Protein AF-A0A9D6RA71-F1 (afdb_monomer_lite)

Sequence (168 aa):
TKTTTPATATTGLTELVQNRLKAILDTVRSRGTLSSSDIDFVSAAPLPLYRMVNALSTLTPEVADSYLAQWAEPLALLMAQSWVDSAARQARQALSVAKVESAVEEKLDQQIREVQEEIRNRVGRTQFVMGSIQVEIEMLERVERAMMRNLSAHGLEAAYQFSRQPGP

Foldseek 3Di:
DDDDDDPPPLVVLLVVQLVLLLVVLVCVLVVHDDDPVSVCVCVLFPDNSVLLSVLLNLAAPVVSSVVSNVCSSLRSLRVVLSVLVVVLVVVLVCLVVVPDDPVVSVVVNVVSVVVNVVSVVVNVVCVVVVVVSVVVSVVSVVVVVVVCVVCVVVVNNVVSCSSDDPDD

Structure (mmCIF, N/CA/C/O backbone):
data_AF-A0A9D6RA71-F1
#
_entry.id   AF-A0A9D6RA71-F1
#
loop_
_atom_site.group_PDB
_atom_site.id
_atom_site.type_symbol
_atom_site.label_atom_id
_atom_site.label_alt_id
_atom_site.label_comp_id
_atom_site.label_asym_id
_atom_site.label_entity_id
_atom_site.label_seq_id
_atom_site.pdbx_PDB_ins_code
_atom_site.Cartn_x
_atom_site.Cartn_y
_atom_site.Cartn_z
_atom_site.occupancy
_atom_site.B_iso_or_equiv
_atom_site.auth_seq_id
_atom_site.auth_comp_id
_atom_site.auth_asym_id
_atom_site.auth_atom_id
_atom_site.pdbx_PDB_model_num
ATOM 1 N N . THR A 1 1 ? 3.688 -11.809 36.308 1.00 35.41 1 THR A N 1
ATOM 2 C CA . THR A 1 1 ? 3.569 -12.509 35.011 1.00 35.41 1 THR A CA 1
ATOM 3 C C . THR A 1 1 ? 4.019 -11.557 33.920 1.00 35.41 1 THR A C 1
ATOM 5 O O . THR A 1 1 ? 3.454 -10.483 33.794 1.00 35.41 1 THR A O 1
ATOM 8 N N . LYS A 1 2 ? 5.118 -11.877 33.22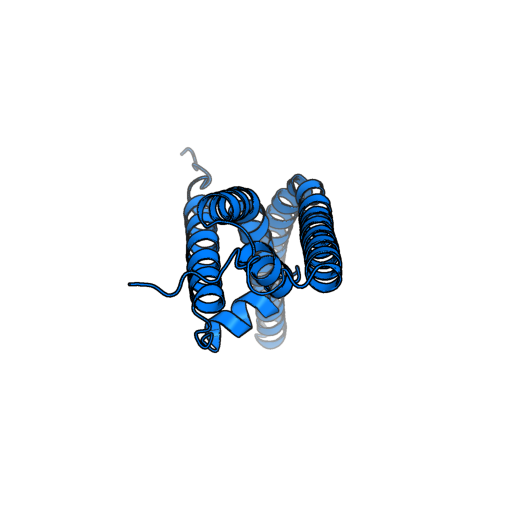5 1.00 34.62 2 LYS A N 1
ATOM 9 C CA . LYS A 1 2 ? 5.662 -11.067 32.122 1.00 34.62 2 LYS A CA 1
ATOM 10 C C . LYS A 1 2 ? 4.709 -11.173 30.927 1.00 34.62 2 LYS A C 1
ATOM 12 O O . LYS A 1 2 ? 4.603 -12.243 30.340 1.00 34.62 2 LYS A O 1
ATOM 17 N N . THR A 1 3 ? 4.016 -10.094 30.590 1.00 33.69 3 THR A N 1
ATOM 18 C CA . THR A 1 3 ? 3.300 -9.947 29.319 1.00 33.69 3 THR A CA 1
ATOM 19 C C . THR A 1 3 ? 4.320 -9.654 28.228 1.00 33.69 3 THR A C 1
ATOM 21 O O . THR A 1 3 ? 4.836 -8.544 28.116 1.00 33.69 3 THR A O 1
ATOM 24 N N . THR A 1 4 ? 4.667 -10.680 27.461 1.00 34.97 4 THR A N 1
ATOM 25 C CA . THR A 1 4 ? 5.464 -10.564 26.241 1.00 34.97 4 THR A CA 1
ATOM 26 C C . THR A 1 4 ? 4.576 -9.956 25.151 1.00 34.97 4 THR A C 1
ATOM 28 O O . THR A 1 4 ? 3.695 -10.621 24.615 1.00 34.97 4 THR A O 1
ATOM 31 N N . THR A 1 5 ? 4.766 -8.669 24.871 1.00 40.53 5 THR A N 1
ATOM 32 C CA . THR A 1 5 ? 4.143 -7.925 23.762 1.00 40.53 5 THR A CA 1
ATOM 33 C C . THR A 1 5 ? 4.520 -8.560 22.406 1.00 40.53 5 THR A C 1
ATOM 35 O O . THR A 1 5 ? 5.663 -9.002 22.249 1.00 40.53 5 THR A O 1
ATOM 38 N N . PRO A 1 6 ? 3.605 -8.650 21.416 1.00 43.09 6 PRO A N 1
ATOM 39 C CA . PRO A 1 6 ? 3.753 -9.531 20.262 1.00 43.09 6 PRO A CA 1
ATOM 40 C C . PRO A 1 6 ? 4.623 -8.892 19.173 1.00 43.09 6 PRO A C 1
ATOM 42 O O . PRO A 1 6 ? 4.132 -8.217 18.272 1.00 43.09 6 PRO A O 1
ATOM 45 N N . ALA A 1 7 ? 5.926 -9.163 19.198 1.00 40.94 7 ALA A N 1
ATOM 46 C CA . ALA A 1 7 ? 6.795 -8.897 18.046 1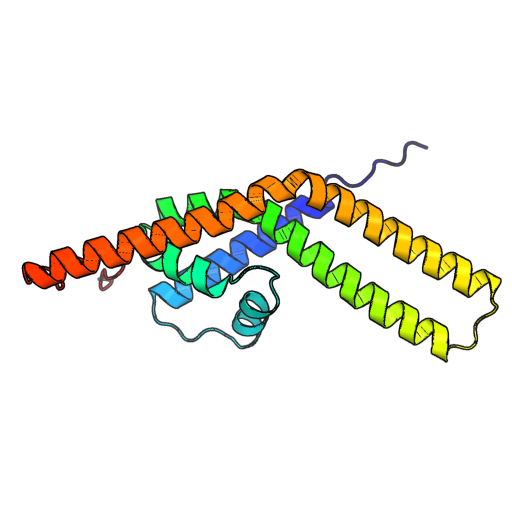.00 40.94 7 ALA A CA 1
ATOM 47 C C . ALA A 1 7 ? 6.418 -9.757 16.813 1.00 40.94 7 ALA A C 1
ATOM 49 O O . A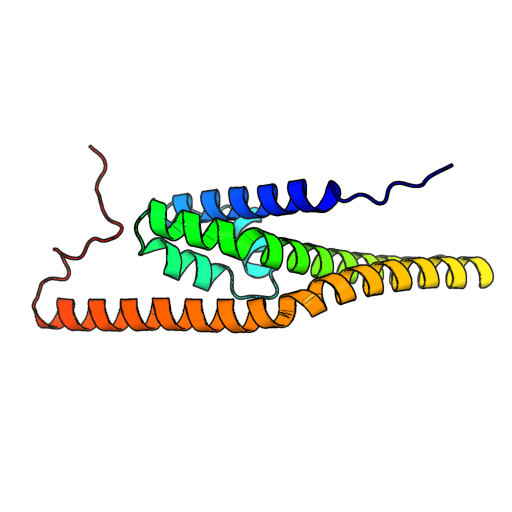LA A 1 7 ? 6.781 -9.427 15.691 1.00 40.94 7 ALA A O 1
ATOM 50 N N . THR A 1 8 ? 5.642 -10.829 17.010 1.00 45.88 8 THR A N 1
ATOM 51 C CA . THR A 1 8 ? 5.269 -11.825 15.991 1.00 45.88 8 THR A CA 1
ATOM 52 C C . THR A 1 8 ? 4.124 -11.385 15.067 1.00 45.88 8 THR A C 1
ATOM 54 O O . THR A 1 8 ? 3.983 -11.918 13.971 1.00 45.88 8 THR A O 1
ATOM 57 N N . ALA A 1 9 ? 3.297 -10.412 15.468 1.00 48.00 9 ALA A N 1
ATOM 58 C CA . ALA A 1 9 ? 2.081 -10.068 14.721 1.00 48.00 9 ALA A CA 1
ATOM 59 C C . ALA A 1 9 ? 2.356 -9.329 13.397 1.00 48.00 9 ALA A C 1
ATOM 61 O O . ALA A 1 9 ? 1.601 -9.479 12.439 1.00 48.00 9 ALA A O 1
ATOM 62 N N . THR A 1 10 ? 3.440 -8.549 13.313 1.00 51.88 10 THR A N 1
ATOM 63 C CA . THR A 1 10 ? 3.784 -7.808 12.088 1.00 51.88 10 THR A CA 1
ATOM 64 C C . THR A 1 10 ? 4.479 -8.666 11.038 1.00 51.88 10 THR A C 1
ATOM 66 O O . THR A 1 10 ? 4.282 -8.408 9.858 1.00 51.88 10 THR A O 1
ATOM 69 N N . THR A 1 11 ? 5.213 -9.714 11.426 1.00 60.66 11 THR A N 1
ATOM 70 C CA . THR A 1 11 ? 5.899 -10.605 10.472 1.00 60.66 11 THR A CA 1
ATOM 71 C C . THR A 1 11 ? 4.905 -11.274 9.522 1.00 60.66 11 THR A C 1
ATOM 73 O O . THR A 1 11 ? 5.091 -11.220 8.312 1.00 60.66 11 THR A O 1
ATOM 76 N N . GLY A 1 12 ? 3.788 -11.788 10.050 1.00 76.50 12 GLY A N 1
ATOM 77 C CA . GLY A 1 12 ? 2.754 -12.416 9.222 1.00 76.50 12 GLY A CA 1
ATOM 78 C C . GLY A 1 12 ? 2.061 -11.441 8.265 1.00 76.50 12 GLY A C 1
ATOM 79 O O . GLY A 1 12 ? 1.778 -11.794 7.125 1.00 76.50 12 GLY A O 1
ATOM 80 N N . LEU A 1 13 ? 1.820 -10.193 8.686 1.00 76.31 13 LEU A N 1
ATOM 81 C CA . LEU A 1 13 ? 1.215 -9.189 7.805 1.00 76.31 13 LEU A CA 1
ATOM 82 C C . LEU A 1 13 ? 2.187 -8.726 6.712 1.00 76.31 13 LEU A C 1
ATOM 84 O O . LEU A 1 13 ? 1.779 -8.578 5.563 1.00 76.31 13 LEU A O 1
ATOM 88 N N . THR A 1 14 ? 3.462 -8.533 7.055 1.00 83.19 14 THR A N 1
ATOM 89 C CA . THR A 1 14 ? 4.522 -8.201 6.097 1.00 83.19 14 THR A CA 1
ATOM 90 C C . THR A 1 14 ? 4.650 -9.276 5.020 1.00 83.19 14 THR A C 1
ATOM 92 O O . THR A 1 14 ? 4.619 -8.951 3.835 1.00 83.19 14 THR A O 1
ATOM 95 N N . GLU A 1 15 ? 4.711 -10.551 5.411 1.00 83.50 15 GLU A N 1
ATOM 96 C CA . GLU A 1 15 ? 4.770 -11.679 4.472 1.00 83.50 15 GLU A CA 1
ATOM 97 C C . GLU A 1 15 ? 3.528 -11.745 3.574 1.00 83.50 15 GLU A C 1
ATOM 99 O O . GLU A 1 15 ? 3.645 -11.938 2.365 1.00 83.50 15 GLU A O 1
ATOM 104 N N . LEU A 1 16 ? 2.329 -11.533 4.131 1.00 84.25 16 LEU A N 1
ATOM 105 C CA . LEU A 1 16 ? 1.088 -11.493 3.351 1.00 84.25 16 LEU A CA 1
ATOM 106 C C . LEU A 1 16 ? 1.098 -10.370 2.308 1.00 84.25 16 LEU A C 1
ATOM 108 O O . LEU A 1 16 ? 0.724 -10.603 1.159 1.00 84.25 16 LEU A O 1
ATOM 112 N N . VAL A 1 17 ? 1.538 -9.167 2.689 1.00 86.62 17 VAL A N 1
ATOM 113 C CA . VAL A 1 17 ? 1.640 -8.022 1.774 1.00 86.62 17 VAL A CA 1
ATOM 114 C C . VAL A 1 17 ? 2.667 -8.295 0.681 1.00 86.62 17 VAL A C 1
ATOM 116 O O . VAL A 1 17 ? 2.366 -8.088 -0.494 1.00 86.62 17 VAL A O 1
ATOM 119 N N . GLN A 1 18 ? 3.841 -8.817 1.039 1.00 89.19 18 GLN A N 1
ATOM 120 C CA . GLN A 1 18 ? 4.886 -9.162 0.079 1.00 89.19 18 GLN A CA 1
ATOM 121 C C . GLN A 1 18 ? 4.406 -10.215 -0.927 1.00 89.19 18 GLN A C 1
ATOM 123 O O . GLN A 1 18 ? 4.503 -10.001 -2.136 1.00 89.19 18 GLN A O 1
ATOM 128 N N . ASN A 1 19 ? 3.842 -11.323 -0.440 1.00 88.25 19 ASN A N 1
ATOM 129 C CA . ASN A 1 19 ? 3.345 -12.415 -1.278 1.00 88.25 19 ASN A CA 1
ATOM 130 C C . ASN A 1 19 ? 2.230 -11.942 -2.210 1.00 88.25 19 ASN A C 1
ATOM 132 O O . ASN A 1 19 ? 2.205 -12.297 -3.389 1.00 88.25 19 ASN A O 1
ATOM 136 N N . ARG A 1 20 ? 1.325 -11.101 -1.701 1.00 89.75 20 ARG A N 1
ATOM 137 C CA . ARG A 1 20 ? 0.229 -10.562 -2.499 1.00 89.75 20 ARG A CA 1
ATOM 138 C C . ARG A 1 20 ? 0.717 -9.603 -3.579 1.00 89.75 20 ARG A C 1
ATOM 140 O O . ARG A 1 20 ? 0.296 -9.722 -4.724 1.00 89.75 20 ARG A O 1
ATOM 147 N N . LEU A 1 21 ? 1.636 -8.695 -3.251 1.00 90.06 21 LEU A N 1
ATOM 148 C CA . LEU A 1 21 ? 2.245 -7.801 -4.238 1.00 90.06 21 LEU A CA 1
ATOM 149 C C . LEU A 1 21 ? 3.018 -8.572 -5.310 1.00 90.06 21 LEU A C 1
ATOM 151 O O . LEU A 1 21 ? 2.925 -8.220 -6.484 1.00 90.06 21 LEU A O 1
ATOM 155 N N . LYS A 1 22 ? 3.725 -9.640 -4.925 1.00 90.50 22 LYS A N 1
ATOM 156 C CA . LYS A 1 22 ? 4.419 -10.527 -5.863 1.00 90.50 22 LYS A CA 1
ATOM 157 C C . LYS A 1 22 ? 3.437 -11.203 -6.825 1.00 90.50 22 LYS A C 1
ATOM 159 O O . LYS A 1 22 ? 3.622 -11.116 -8.032 1.00 90.50 22 LYS A O 1
ATOM 164 N N . ALA A 1 23 ? 2.344 -11.774 -6.316 1.00 89.19 23 ALA A N 1
ATOM 165 C CA . ALA A 1 23 ? 1.314 -12.395 -7.153 1.00 89.19 23 ALA A CA 1
ATOM 166 C C . ALA A 1 23 ? 0.667 -11.401 -8.140 1.00 89.19 23 ALA A C 1
ATOM 168 O O . ALA A 1 23 ? 0.445 -11.724 -9.311 1.00 89.19 23 ALA A O 1
ATOM 169 N N . ILE A 1 24 ? 0.403 -10.171 -7.691 1.00 88.88 24 ILE A N 1
ATOM 170 C CA . ILE A 1 24 ? -0.117 -9.090 -8.540 1.00 88.88 24 ILE A CA 1
ATOM 171 C C . ILE A 1 24 ? 0.907 -8.714 -9.619 1.00 88.88 24 ILE A C 1
ATOM 173 O O . ILE A 1 24 ? 0.546 -8.594 -10.790 1.00 88.88 24 ILE A O 1
ATOM 177 N N . LEU A 1 25 ? 2.182 -8.568 -9.251 1.00 88.12 25 LEU A N 1
ATOM 178 C CA . LEU A 1 25 ? 3.273 -8.268 -10.178 1.00 88.12 25 LEU A CA 1
ATOM 179 C C . LEU A 1 25 ? 3.425 -9.350 -11.256 1.00 88.12 25 LEU A C 1
ATOM 181 O O . LEU A 1 25 ? 3.533 -9.024 -12.439 1.00 88.12 25 LEU A O 1
ATOM 185 N N . ASP A 1 26 ? 3.386 -10.621 -10.866 1.00 88.69 26 ASP A N 1
ATOM 186 C CA . ASP A 1 26 ? 3.472 -11.757 -11.788 1.00 88.69 26 ASP A CA 1
ATOM 187 C C . ASP A 1 26 ? 2.263 -11.801 -12.738 1.00 88.69 26 ASP A C 1
ATOM 189 O O . ASP A 1 26 ? 2.406 -12.047 -13.942 1.00 88.69 26 ASP A O 1
ATOM 193 N N . THR A 1 27 ? 1.071 -11.465 -12.234 1.00 87.06 27 THR A N 1
ATOM 194 C CA . THR A 1 27 ? -0.141 -11.334 -13.058 1.00 87.06 27 THR A CA 1
ATOM 195 C C . THR A 1 27 ? -0.003 -10.199 -14.076 1.00 87.06 27 THR A C 1
ATOM 197 O O . THR A 1 27 ? -0.301 -10.384 -15.254 1.00 87.06 27 THR A O 1
ATOM 200 N N . VAL A 1 28 ? 0.516 -9.036 -13.671 1.00 85.06 28 VAL A N 1
ATOM 201 C CA . VAL A 1 28 ? 0.743 -7.903 -14.584 1.00 85.06 28 VAL A CA 1
ATOM 202 C C . VAL A 1 28 ? 1.789 -8.244 -15.648 1.00 85.06 28 VAL A C 1
ATOM 204 O O . VAL A 1 28 ? 1.558 -7.995 -16.833 1.00 85.06 28 VAL A O 1
ATOM 207 N N . ARG A 1 29 ? 2.908 -8.872 -15.265 1.00 85.38 29 ARG A N 1
ATOM 208 C CA . ARG A 1 29 ? 3.968 -9.301 -16.198 1.00 85.38 29 ARG A CA 1
ATOM 209 C C . ARG A 1 29 ? 3.462 -10.301 -17.235 1.00 85.38 29 ARG A C 1
ATOM 211 O O . ARG A 1 29 ? 3.793 -10.185 -18.413 1.00 85.38 29 ARG A O 1
ATOM 218 N N . SER A 1 30 ? 2.615 -11.237 -16.815 1.00 85.19 30 SER A N 1
ATOM 219 C CA . SER A 1 30 ? 1.975 -12.212 -17.707 1.00 85.19 30 SER A CA 1
ATOM 220 C C . SER A 1 30 ? 0.794 -11.646 -18.507 1.00 85.19 30 SER A C 1
ATOM 222 O O . SER A 1 30 ? 0.202 -12.368 -19.306 1.00 85.19 30 SER A O 1
ATOM 224 N N . ARG A 1 31 ? 0.459 -10.354 -18.340 1.00 81.88 31 ARG A N 1
ATOM 225 C CA . ARG A 1 31 ? -0.732 -9.699 -18.919 1.00 81.88 31 ARG A CA 1
ATOM 226 C C . ARG A 1 31 ? -2.046 -10.378 -18.526 1.00 81.88 31 ARG A C 1
ATOM 228 O O . ARG A 1 31 ? -3.034 -10.305 -19.258 1.00 81.88 31 ARG A O 1
ATOM 235 N N . GLY A 1 32 ? -2.051 -11.043 -17.378 1.00 80.69 32 GLY A N 1
ATOM 236 C CA . GLY A 1 32 ? -3.243 -11.625 -16.793 1.00 80.69 32 GLY A CA 1
ATOM 237 C C . GLY A 1 32 ? -4.220 -10.553 -16.315 1.00 80.69 32 GLY A C 1
ATOM 238 O O . GLY A 1 32 ? -3.881 -9.384 -16.121 1.00 80.69 32 GLY A O 1
ATOM 239 N N . THR A 1 33 ? -5.468 -10.962 -16.117 1.00 86.25 33 THR A N 1
ATOM 240 C CA . THR A 1 33 ? -6.495 -10.107 -15.521 1.00 86.25 33 THR A CA 1
ATOM 241 C C . THR A 1 33 ? -6.394 -10.178 -14.001 1.00 86.25 33 THR A C 1
ATOM 243 O O . THR A 1 33 ? -6.455 -11.264 -13.429 1.00 86.25 33 THR A O 1
ATOM 246 N N . LEU A 1 34 ? -6.252 -9.023 -13.345 1.00 85.38 34 LEU A N 1
ATOM 247 C CA . LEU A 1 34 ? -6.279 -8.942 -11.884 1.00 85.38 34 LEU A CA 1
ATOM 24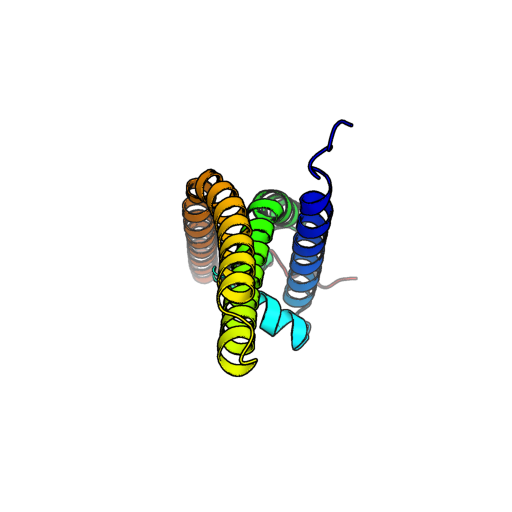8 C C . LEU A 1 34 ? -7.672 -9.283 -11.348 1.00 85.38 34 LEU A C 1
ATOM 250 O O . LEU A 1 34 ? -8.687 -8.901 -11.936 1.00 85.38 34 LEU A O 1
ATOM 254 N N . SER A 1 35 ? -7.720 -9.973 -10.208 1.00 88.00 35 SER A N 1
ATOM 255 C CA . SER A 1 35 ? -8.981 -10.222 -9.514 1.00 88.00 35 SER A CA 1
ATOM 256 C C . SER A 1 35 ? -9.544 -8.923 -8.924 1.00 88.00 35 SER A C 1
ATOM 258 O O . SER A 1 35 ? -8.799 -7.985 -8.633 1.00 88.00 35 SER A O 1
ATOM 260 N N . SER A 1 36 ? -10.856 -8.873 -8.670 1.00 85.50 36 SER A N 1
ATOM 261 C CA . SER A 1 36 ? -11.480 -7.730 -7.983 1.00 85.50 36 SER A CA 1
ATOM 262 C C . SER A 1 36 ? -10.825 -7.451 -6.630 1.00 85.50 36 SER A C 1
ATOM 264 O O . SER A 1 36 ? -10.560 -6.304 -6.298 1.00 85.50 36 SER A O 1
ATOM 266 N N . SER A 1 37 ? -10.466 -8.505 -5.890 1.00 80.38 37 SER A N 1
ATOM 267 C CA . SER A 1 37 ? -9.801 -8.356 -4.596 1.00 80.38 37 SER A CA 1
ATOM 268 C C . SER A 1 37 ? -8.412 -7.722 -4.721 1.00 80.38 37 SER A C 1
ATOM 270 O O . SER A 1 37 ? -7.995 -6.984 -3.832 1.00 80.38 37 SER A O 1
ATOM 272 N N . ASP A 1 38 ? -7.686 -7.992 -5.806 1.00 83.88 38 ASP A N 1
ATOM 273 C CA . ASP A 1 38 ? -6.366 -7.399 -6.041 1.00 83.88 38 ASP A CA 1
ATOM 274 C C . ASP A 1 38 ? -6.459 -5.943 -6.480 1.00 83.88 38 ASP A C 1
ATOM 276 O O . ASP A 1 38 ? -5.643 -5.126 -6.055 1.00 83.88 38 ASP A O 1
ATOM 280 N N . ILE A 1 39 ? -7.484 -5.606 -7.266 1.00 82.75 39 ILE A N 1
ATOM 281 C CA . ILE A 1 39 ? -7.815 -4.222 -7.621 1.00 82.75 39 ILE A CA 1
ATOM 282 C C . ILE A 1 39 ? -8.154 -3.426 -6.354 1.00 82.75 39 ILE A C 1
ATOM 284 O O . ILE A 1 39 ? -7.605 -2.342 -6.141 1.00 82.75 39 ILE A O 1
ATOM 288 N N . ASP A 1 40 ? -8.990 -3.979 -5.475 1.00 80.00 40 ASP A N 1
ATOM 289 C CA . ASP A 1 40 ? -9.331 -3.365 -4.189 1.00 80.00 40 ASP A CA 1
ATOM 290 C C . ASP A 1 40 ? -8.087 -3.198 -3.307 1.00 80.00 40 ASP A C 1
ATOM 292 O O . ASP A 1 40 ? -7.873 -2.147 -2.709 1.00 80.00 40 ASP A O 1
ATOM 296 N N . PHE A 1 41 ? -7.207 -4.201 -3.275 1.00 81.94 41 PHE A N 1
ATOM 297 C CA . PHE A 1 41 ? -5.961 -4.141 -2.513 1.00 81.94 41 PHE A CA 1
ATOM 298 C C . PHE A 1 41 ? -5.042 -2.998 -2.972 1.00 81.94 41 PHE A C 1
ATOM 300 O O . PHE A 1 41 ? -4.571 -2.220 -2.141 1.00 81.94 41 PHE A O 1
ATOM 307 N N . VAL A 1 42 ? -4.796 -2.858 -4.281 1.00 80.94 42 VAL A N 1
ATOM 308 C CA . VAL A 1 42 ? -3.903 -1.800 -4.798 1.00 80.94 42 VAL A CA 1
ATOM 309 C C . VAL A 1 42 ? -4.525 -0.404 -4.763 1.00 80.94 42 VAL A C 1
ATOM 311 O O . VAL A 1 42 ? -3.789 0.583 -4.805 1.00 80.94 42 VAL A O 1
ATOM 314 N N . SER A 1 43 ? -5.856 -0.310 -4.698 1.00 77.25 43 SER A N 1
ATOM 315 C CA . SER A 1 43 ? -6.600 0.957 -4.652 1.00 77.25 43 SER A CA 1
ATOM 316 C C . SER A 1 43 ? -6.882 1.451 -3.231 1.00 77.25 43 SER A C 1
ATOM 318 O O . SER A 1 43 ? -6.946 2.658 -3.014 1.00 77.25 43 SER A O 1
ATOM 320 N N . ALA A 1 44 ? -7.005 0.548 -2.255 1.00 71.38 44 ALA A N 1
ATOM 321 C CA . ALA A 1 44 ? -7.240 0.890 -0.851 1.00 71.38 44 ALA A CA 1
ATOM 322 C C . ALA A 1 44 ? -5.972 1.342 -0.107 1.00 71.38 44 ALA A C 1
ATOM 324 O O . ALA A 1 44 ? -6.045 1.831 1.025 1.00 71.38 44 ALA A O 1
ATOM 325 N N . ALA A 1 45 ? -4.800 1.155 -0.710 1.00 71.94 45 ALA A N 1
ATOM 326 C CA . ALA A 1 45 ? -3.544 1.542 -0.100 1.00 71.94 45 ALA A CA 1
ATOM 327 C C . ALA A 1 45 ? -3.354 3.071 -0.105 1.00 71.94 45 ALA A C 1
ATOM 329 O O . ALA A 1 45 ? -3.686 3.742 -1.081 1.00 71.94 45 ALA A O 1
ATOM 330 N N . PRO A 1 46 ? -2.746 3.646 0.949 1.00 68.12 46 PRO A N 1
ATOM 331 C CA . PRO A 1 46 ? -2.493 5.089 1.043 1.00 68.12 46 PRO A CA 1
ATOM 332 C C . PRO A 1 46 ? -1.357 5.575 0.121 1.00 68.12 46 PRO A C 1
ATOM 334 O O . PRO A 1 46 ? -0.983 6.746 0.143 1.00 68.12 46 PRO A O 1
ATOM 337 N N . LEU A 1 47 ? -0.807 4.675 -0.693 1.00 74.19 47 LEU A N 1
ATOM 338 C CA . LEU A 1 47 ? 0.150 4.933 -1.758 1.00 74.19 47 LEU A CA 1
ATOM 339 C C . LEU A 1 47 ? -0.403 4.338 -3.055 1.00 74.19 47 LEU A C 1
ATOM 341 O O . LEU A 1 47 ? -1.103 3.326 -2.993 1.00 74.19 47 LEU A O 1
ATOM 345 N N . PRO A 1 48 ? -0.069 4.899 -4.231 1.00 77.44 48 PRO A N 1
ATOM 346 C CA . PRO A 1 48 ? -0.515 4.357 -5.507 1.00 77.44 48 PRO A CA 1
ATOM 347 C C . PRO A 1 48 ? 0.216 3.037 -5.812 1.00 77.44 48 PRO A C 1
ATOM 349 O O . PRO A 1 48 ? 1.127 3.000 -6.638 1.00 77.44 48 PRO A O 1
ATOM 352 N N . LEU A 1 49 ? -0.179 1.938 -5.158 1.00 83.25 49 LEU A N 1
ATOM 353 C CA . LEU A 1 49 ? 0.449 0.622 -5.329 1.00 83.25 49 LEU A CA 1
ATOM 354 C C . LEU A 1 49 ? 0.379 0.142 -6.778 1.00 83.25 49 LEU A C 1
ATOM 356 O O . LEU A 1 49 ? 1.278 -0.553 -7.235 1.00 83.25 49 LEU A O 1
ATOM 360 N N . TYR A 1 50 ? -0.631 0.570 -7.534 1.00 81.75 50 TYR A N 1
ATOM 361 C CA . TYR A 1 50 ? -0.699 0.305 -8.968 1.00 81.75 50 TYR A CA 1
ATOM 362 C C . TYR A 1 50 ? 0.490 0.912 -9.742 1.00 81.75 50 TYR A C 1
ATOM 364 O O . TYR A 1 50 ? 1.016 0.261 -10.642 1.00 81.75 50 TYR A O 1
ATOM 372 N N . ARG A 1 51 ? 0.963 2.119 -9.383 1.00 83.38 51 ARG A N 1
ATOM 373 C CA . ARG A 1 51 ? 2.153 2.745 -10.000 1.00 83.38 51 ARG A CA 1
ATOM 374 C C . ARG A 1 51 ? 3.411 1.980 -9.643 1.00 83.38 51 ARG A C 1
ATOM 376 O O . ARG A 1 51 ? 4.238 1.722 -10.507 1.00 83.38 51 ARG A O 1
ATOM 383 N N . MET A 1 52 ? 3.507 1.572 -8.382 1.00 86.81 52 MET A N 1
ATOM 384 C CA . MET A 1 52 ? 4.596 0.739 -7.888 1.00 86.81 52 MET A CA 1
ATOM 385 C C . MET A 1 52 ? 4.686 -0.579 -8.668 1.00 86.81 52 MET A C 1
ATOM 387 O O . MET A 1 52 ? 5.730 -0.885 -9.233 1.00 86.81 52 MET A O 1
ATOM 391 N N . VAL A 1 53 ? 3.583 -1.328 -8.761 1.00 86.31 53 VAL A N 1
ATOM 392 C CA . VAL A 1 53 ? 3.514 -2.589 -9.518 1.00 86.31 53 VAL A CA 1
ATOM 393 C C . VAL A 1 53 ? 3.878 -2.365 -10.984 1.00 86.31 53 VAL A C 1
ATOM 395 O O . VAL A 1 53 ? 4.656 -3.136 -11.541 1.00 86.31 53 VAL A O 1
ATOM 398 N N . ASN A 1 54 ? 3.362 -1.301 -11.604 1.00 83.62 54 ASN A N 1
ATOM 399 C CA . ASN A 1 54 ? 3.672 -0.982 -12.993 1.00 83.62 54 ASN A CA 1
ATOM 400 C C . ASN A 1 54 ? 5.173 -0.705 -13.190 1.00 83.62 54 ASN A C 1
ATOM 402 O O . ASN A 1 54 ? 5.794 -1.330 -14.045 1.00 83.62 54 ASN A O 1
ATOM 406 N N . ALA A 1 55 ? 5.777 0.137 -12.345 1.00 85.44 55 ALA A N 1
ATOM 407 C CA . ALA A 1 55 ? 7.208 0.429 -12.390 1.00 85.44 55 ALA A CA 1
ATOM 408 C C . ALA A 1 55 ? 8.056 -0.842 -12.209 1.00 85.44 55 ALA A C 1
ATOM 410 O O . ALA A 1 55 ? 8.960 -1.104 -13.002 1.00 85.44 55 ALA A O 1
ATOM 411 N N . LEU A 1 56 ? 7.725 -1.683 -11.223 1.00 86.88 56 LEU A N 1
ATOM 412 C CA . LEU A 1 56 ? 8.442 -2.935 -10.959 1.00 86.88 56 LEU A CA 1
ATOM 413 C C . LEU A 1 56 ? 8.268 -3.980 -12.071 1.00 86.88 56 LEU A C 1
ATOM 415 O O . LEU A 1 56 ? 9.163 -4.799 -12.283 1.00 86.88 56 LEU A O 1
ATOM 419 N N . SER A 1 57 ? 7.154 -3.951 -12.811 1.00 84.62 57 SER A N 1
ATOM 420 C CA . SER A 1 57 ? 6.891 -4.900 -13.905 1.00 84.62 57 SER A CA 1
ATOM 421 C C . SER A 1 57 ? 7.921 -4.820 -15.034 1.00 84.62 57 SER A C 1
ATOM 423 O O . SER A 1 57 ? 8.108 -5.792 -15.764 1.00 84.62 57 SER A O 1
ATOM 425 N N . THR A 1 58 ? 8.619 -3.688 -15.130 1.00 81.19 58 THR A N 1
ATOM 426 C CA . THR A 1 58 ? 9.639 -3.400 -16.144 1.00 81.19 58 THR A CA 1
ATOM 427 C C . THR A 1 58 ? 11.045 -3.823 -15.728 1.00 81.19 58 THR A C 1
ATOM 429 O O . THR A 1 58 ? 11.951 -3.818 -16.553 1.00 81.19 58 THR A O 1
ATOM 432 N N . LEU A 1 59 ? 11.246 -4.196 -14.464 1.00 83.62 59 LEU A N 1
ATOM 433 C CA . LEU A 1 59 ? 12.536 -4.637 -13.936 1.00 83.62 59 LEU A CA 1
ATOM 434 C C . LEU A 1 59 ? 12.689 -6.155 -14.077 1.00 83.62 59 LEU A C 1
ATOM 436 O O . LEU A 1 59 ? 11.697 -6.870 -14.260 1.00 83.62 59 LEU A O 1
ATOM 440 N N . THR A 1 60 ? 13.917 -6.666 -13.919 1.00 84.12 60 THR A N 1
ATOM 441 C CA . THR A 1 60 ? 14.123 -8.119 -13.806 1.00 84.12 60 THR A CA 1
ATOM 442 C C . THR A 1 60 ? 13.406 -8.667 -12.564 1.00 84.12 60 THR A C 1
ATOM 444 O O . THR A 1 60 ? 13.149 -7.913 -11.611 1.00 84.12 60 THR A O 1
ATOM 447 N N . PRO A 1 61 ? 13.049 -9.963 -12.539 1.00 84.25 61 PRO A N 1
ATOM 448 C CA . PRO A 1 61 ? 12.405 -10.572 -11.380 1.00 84.25 61 PRO A CA 1
ATOM 449 C C . PRO A 1 61 ? 13.167 -10.351 -10.069 1.00 84.25 61 PRO A C 1
ATOM 451 O O . PRO A 1 61 ? 12.556 -9.962 -9.080 1.00 84.25 61 PRO A O 1
ATOM 454 N N . GLU A 1 62 ? 14.492 -10.490 -10.082 1.00 86.69 62 GLU A N 1
ATOM 455 C CA . GLU A 1 62 ? 15.349 -10.397 -8.895 1.00 86.69 62 GLU A CA 1
ATOM 456 C C . GLU A 1 62 ? 15.379 -8.977 -8.315 1.00 86.69 62 GLU A C 1
ATOM 458 O O . GLU A 1 62 ? 15.316 -8.781 -7.097 1.00 86.69 62 GLU A O 1
ATOM 463 N N . VAL A 1 63 ? 15.451 -7.968 -9.191 1.00 87.00 63 VAL A N 1
ATOM 464 C CA . VAL A 1 63 ? 15.456 -6.561 -8.776 1.00 87.00 63 VAL A CA 1
ATOM 465 C C . VAL A 1 63 ? 14.087 -6.180 -8.220 1.00 87.00 63 VAL A C 1
ATOM 467 O O . VAL A 1 63 ? 14.005 -5.559 -7.162 1.00 87.00 63 VAL A O 1
ATOM 470 N N . ALA A 1 64 ? 13.008 -6.588 -8.890 1.00 87.44 64 ALA A N 1
ATOM 471 C CA . ALA A 1 64 ? 11.658 -6.314 -8.413 1.00 87.44 64 ALA A CA 1
ATOM 472 C C . ALA A 1 64 ? 11.369 -6.986 -7.062 1.00 87.44 64 ALA A C 1
ATOM 474 O O . ALA A 1 64 ? 10.813 -6.341 -6.175 1.00 87.44 64 ALA A O 1
ATOM 475 N N . ASP A 1 65 ? 11.792 -8.238 -6.873 1.00 87.88 65 ASP A N 1
ATOM 476 C CA . ASP A 1 65 ? 11.639 -8.956 -5.603 1.00 87.88 65 ASP A CA 1
ATOM 477 C C . ASP A 1 65 ? 12.397 -8.271 -4.456 1.00 87.88 65 ASP A C 1
ATOM 479 O O . ASP A 1 65 ? 11.888 -8.205 -3.336 1.00 87.88 65 ASP A O 1
ATOM 483 N N . SER A 1 66 ? 13.573 -7.701 -4.737 1.00 88.44 66 SER A N 1
ATOM 484 C CA . SER A 1 66 ? 14.342 -6.926 -3.755 1.00 88.44 66 SER A CA 1
ATOM 485 C C . SER A 1 66 ? 13.594 -5.664 -3.311 1.00 88.44 66 SER A C 1
ATOM 487 O O . SER A 1 66 ? 13.490 -5.404 -2.112 1.00 88.44 66 SER A O 1
ATOM 489 N N . TYR A 1 67 ? 13.006 -4.918 -4.254 1.00 90.00 67 TYR A N 1
ATOM 490 C CA . TYR A 1 67 ? 12.159 -3.762 -3.935 1.00 90.00 67 TYR A CA 1
ATOM 491 C C . TYR A 1 67 ? 10.907 -4.165 -3.148 1.00 90.00 67 TYR A C 1
ATOM 493 O O . TYR A 1 67 ? 10.567 -3.518 -2.159 1.00 90.00 67 TYR A O 1
ATOM 501 N N . LEU A 1 68 ? 10.242 -5.260 -3.532 1.00 89.69 68 LEU A N 1
ATOM 502 C CA . LEU A 1 68 ? 9.087 -5.774 -2.792 1.00 89.69 68 LEU A CA 1
ATOM 503 C C . LEU A 1 68 ? 9.455 -6.149 -1.353 1.00 89.69 68 LEU A C 1
ATOM 505 O O . LEU A 1 68 ? 8.713 -5.799 -0.441 1.00 89.69 68 LEU A O 1
ATOM 509 N N . ALA A 1 69 ? 10.595 -6.807 -1.134 1.00 87.88 69 ALA A N 1
ATOM 510 C CA . ALA A 1 69 ? 11.076 -7.142 0.205 1.00 87.88 69 ALA A CA 1
ATOM 511 C C . ALA A 1 69 ? 11.380 -5.885 1.040 1.00 87.88 69 ALA A C 1
ATOM 513 O O . ALA A 1 69 ? 10.991 -5.809 2.204 1.00 87.88 69 ALA A O 1
ATOM 514 N N . GLN A 1 70 ? 12.023 -4.880 0.437 1.00 88.00 70 GLN A N 1
ATOM 515 C CA . GLN A 1 70 ? 12.340 -3.610 1.097 1.00 88.00 70 GLN A CA 1
ATOM 516 C C . GLN A 1 70 ? 11.078 -2.825 1.485 1.00 88.00 70 GLN A C 1
ATOM 518 O O . GLN A 1 70 ? 11.025 -2.208 2.550 1.00 88.00 70 GLN A O 1
ATOM 523 N N . TRP A 1 71 ? 10.061 -2.820 0.623 1.00 87.69 71 TRP A N 1
ATOM 524 C CA . TRP A 1 71 ? 8.858 -2.011 0.814 1.00 87.69 71 TRP A CA 1
ATOM 525 C C . TRP A 1 71 ? 7.745 -2.738 1.585 1.00 87.69 71 TRP A C 1
ATOM 527 O O . TRP A 1 71 ? 6.834 -2.079 2.086 1.00 87.69 71 TRP A O 1
ATOM 537 N N . ALA A 1 72 ? 7.811 -4.064 1.739 1.00 86.44 72 ALA A N 1
ATOM 538 C CA . ALA A 1 72 ? 6.742 -4.868 2.335 1.00 86.44 72 ALA A CA 1
ATOM 539 C C . ALA A 1 72 ? 6.365 -4.452 3.764 1.00 86.44 72 ALA A C 1
ATOM 541 O O . ALA A 1 72 ? 5.184 -4.269 4.050 1.00 86.44 72 ALA A O 1
ATOM 542 N N . GLU A 1 73 ? 7.336 -4.283 4.665 1.00 84.94 73 GLU A N 1
ATOM 543 C CA . GLU A 1 73 ? 7.049 -3.935 6.066 1.00 84.94 73 GLU A CA 1
ATOM 544 C C . GLU A 1 73 ? 6.445 -2.523 6.211 1.00 84.94 73 GLU A C 1
ATOM 546 O O . GLU A 1 73 ? 5.391 -2.387 6.843 1.00 84.94 73 GLU A O 1
ATOM 551 N N . PRO A 1 74 ? 7.026 -1.468 5.604 1.00 84.50 74 PRO A N 1
ATOM 552 C CA . PRO A 1 74 ? 6.418 -0.141 5.617 1.00 84.50 74 PRO A CA 1
ATOM 553 C C . PRO A 1 74 ? 4.996 -0.123 5.028 1.00 84.50 74 PRO A C 1
ATOM 555 O O . PRO A 1 74 ? 4.109 0.540 5.570 1.00 84.50 74 PRO A O 1
ATOM 558 N N . LEU A 1 75 ? 4.751 -0.883 3.955 1.00 84.44 75 LEU A N 1
ATOM 559 C CA . LEU A 1 75 ? 3.421 -1.019 3.356 1.00 84.44 75 LEU A CA 1
ATOM 560 C C . LEU A 1 75 ? 2.445 -1.771 4.269 1.00 84.44 75 LEU A C 1
ATOM 562 O O . LEU A 1 75 ? 1.305 -1.339 4.432 1.00 84.44 75 LEU A O 1
ATOM 566 N N . ALA A 1 76 ? 2.886 -2.848 4.917 1.00 84.19 76 ALA A N 1
ATOM 567 C CA . ALA A 1 76 ? 2.079 -3.598 5.874 1.00 84.19 76 ALA A CA 1
ATOM 568 C C . ALA A 1 76 ? 1.630 -2.734 7.058 1.00 84.19 76 ALA A C 1
ATOM 570 O O . ALA A 1 76 ? 0.458 -2.772 7.441 1.00 84.19 76 ALA A O 1
ATOM 571 N N . LEU A 1 77 ? 2.522 -1.901 7.598 1.00 82.94 77 LEU A N 1
ATOM 572 C CA . LEU A 1 77 ? 2.188 -0.965 8.674 1.00 82.94 77 LEU A CA 1
ATOM 573 C C . LEU A 1 77 ? 1.128 0.062 8.247 1.00 82.94 77 LEU A C 1
ATOM 575 O O . LEU A 1 77 ? 0.205 0.346 9.011 1.00 82.94 77 LEU A O 1
ATOM 579 N N . LEU A 1 78 ? 1.214 0.581 7.022 1.00 81.19 78 LEU A N 1
ATOM 580 C CA . LEU A 1 78 ? 0.216 1.502 6.475 1.00 81.19 78 LEU A CA 1
ATOM 581 C C . LEU A 1 78 ? -1.151 0.851 6.272 1.00 81.19 78 LEU A C 1
ATOM 583 O O . LEU A 1 78 ? -2.182 1.444 6.589 1.00 81.19 78 LEU A O 1
ATOM 587 N N . MET A 1 79 ? -1.165 -0.366 5.735 1.00 79.38 79 MET A N 1
ATOM 588 C CA . MET A 1 79 ? -2.400 -1.120 5.553 1.00 79.38 79 MET A CA 1
ATOM 589 C C . MET A 1 79 ? -3.057 -1.430 6.899 1.00 79.38 79 MET A C 1
ATOM 591 O O . MET A 1 79 ? -4.268 -1.257 7.040 1.00 79.38 79 MET A O 1
ATOM 595 N N . ALA A 1 80 ? -2.260 -1.801 7.907 1.00 81.00 80 ALA A N 1
ATOM 596 C CA . ALA A 1 80 ? -2.736 -1.981 9.274 1.00 81.00 80 ALA A CA 1
ATOM 597 C C . ALA A 1 80 ? -3.333 -0.686 9.840 1.00 81.00 80 ALA A C 1
ATOM 599 O O . ALA A 1 80 ? -4.417 -0.723 10.418 1.00 81.00 80 ALA A O 1
ATOM 600 N N . GLN A 1 81 ? -2.675 0.461 9.635 1.00 82.81 81 GLN A N 1
ATOM 601 C CA . GLN A 1 81 ? -3.205 1.755 10.066 1.00 82.81 81 GLN A CA 1
ATOM 602 C C . GLN A 1 81 ? -4.545 2.073 9.393 1.00 82.81 81 GLN A C 1
ATOM 604 O O . GLN A 1 81 ? -5.507 2.401 10.082 1.00 82.81 81 GLN A O 1
ATOM 609 N N . SER A 1 82 ? -4.635 1.932 8.068 1.00 81.38 82 SER A N 1
ATOM 610 C CA . SER A 1 82 ? -5.871 2.186 7.314 1.00 81.38 82 SER A CA 1
ATOM 611 C C . SER A 1 82 ? -7.030 1.298 7.786 1.00 81.38 82 SER A C 1
ATOM 613 O O . SER A 1 82 ? -8.162 1.768 7.970 1.00 81.38 82 SER A O 1
ATOM 615 N N . TRP A 1 83 ? -6.742 0.018 8.045 1.00 80.00 83 TRP A N 1
ATOM 616 C CA . TRP A 1 83 ? -7.715 -0.921 8.591 1.00 80.00 83 TRP A CA 1
ATOM 617 C C . TRP A 1 83 ? -8.158 -0.526 10.002 1.00 80.00 83 TRP A C 1
ATOM 619 O O . TRP A 1 83 ? -9.360 -0.430 10.246 1.00 80.00 83 TRP A O 1
ATOM 629 N N . VAL A 1 84 ? -7.220 -0.225 10.907 1.00 81.38 84 VAL A N 1
ATOM 630 C CA . VAL A 1 84 ? -7.543 0.191 12.280 1.00 81.38 84 VAL A CA 1
ATOM 631 C C . VAL A 1 84 ? -8.342 1.488 12.298 1.00 81.38 84 VAL A C 1
ATOM 633 O O . VAL A 1 84 ? -9.327 1.575 13.025 1.00 81.38 84 VAL A O 1
ATOM 636 N N . ASP A 1 85 ? -7.998 2.472 11.470 1.00 83.75 85 ASP A N 1
ATOM 637 C CA . ASP A 1 85 ? -8.752 3.723 11.378 1.00 83.75 85 ASP A CA 1
ATOM 638 C C . ASP A 1 85 ? -10.183 3.488 10.875 1.00 83.75 85 ASP A C 1
ATOM 640 O O . ASP A 1 85 ? -11.133 4.116 11.348 1.00 83.75 85 ASP A O 1
ATOM 644 N N . SER A 1 86 ? -10.359 2.555 9.938 1.00 80.06 86 SER A N 1
ATOM 645 C CA . SER A 1 86 ? -11.679 2.168 9.432 1.00 80.06 86 SER A CA 1
ATOM 646 C C . SER A 1 86 ? -12.496 1.410 10.476 1.00 80.06 86 SER A C 1
ATOM 648 O O . SER A 1 86 ? -13.663 1.742 10.688 1.00 80.06 86 SER A O 1
ATOM 650 N N . ALA A 1 87 ? -11.884 0.449 11.168 1.00 73.31 87 ALA A N 1
ATOM 651 C CA . ALA A 1 87 ? -12.512 -0.299 12.249 1.00 73.31 87 ALA A CA 1
ATOM 652 C C . ALA A 1 87 ? -12.904 0.624 13.414 1.00 73.31 87 ALA A C 1
ATOM 654 O O . ALA A 1 87 ? -14.021 0.541 13.914 1.00 73.31 87 ALA A O 1
ATOM 655 N N . ALA A 1 88 ? -12.037 1.569 13.785 1.00 78.50 88 ALA A N 1
ATOM 656 C CA . ALA A 1 88 ? -12.298 2.575 14.810 1.00 78.50 88 ALA A CA 1
ATOM 657 C C . ALA A 1 88 ? -13.502 3.460 14.462 1.00 78.50 88 ALA A C 1
ATOM 659 O O . ALA A 1 88 ? -14.350 3.717 15.316 1.00 78.50 88 ALA A O 1
ATOM 660 N N . ARG A 1 89 ? -13.609 3.915 13.204 1.00 83.44 89 ARG A N 1
ATOM 661 C CA . ARG A 1 89 ? -14.775 4.681 12.730 1.00 83.44 89 ARG A CA 1
ATOM 662 C C . ARG A 1 89 ? -16.067 3.876 12.857 1.00 83.44 89 ARG A C 1
ATOM 664 O O . ARG A 1 89 ? -17.045 4.394 13.388 1.00 83.44 89 ARG A O 1
ATOM 671 N N . GLN A 1 90 ? -16.055 2.617 12.418 1.00 81.12 90 GLN A N 1
ATOM 672 C CA . GLN A 1 90 ? -17.220 1.733 12.513 1.00 81.12 90 GLN A CA 1
ATOM 673 C C . GLN A 1 90 ? -17.594 1.440 13.970 1.00 81.12 90 GLN A C 1
ATOM 675 O O . GLN A 1 90 ? -18.767 1.496 14.323 1.00 81.12 90 GLN A O 1
ATOM 680 N N . ALA A 1 91 ? -16.606 1.200 14.833 1.00 76.25 91 ALA A N 1
ATOM 681 C CA . ALA A 1 91 ? -16.824 0.957 16.252 1.00 76.25 91 ALA A CA 1
ATOM 682 C C . ALA A 1 91 ? -17.452 2.175 16.946 1.00 76.25 91 ALA A C 1
ATOM 684 O O . ALA A 1 91 ? -18.453 2.024 17.637 1.00 76.25 91 ALA A O 1
ATOM 685 N N . ARG A 1 92 ? -16.945 3.391 16.700 1.00 84.31 92 ARG A N 1
ATOM 686 C CA . ARG A 1 92 ? -17.548 4.629 17.228 1.00 84.31 92 ARG A CA 1
ATOM 687 C C . ARG A 1 92 ? -18.974 4.843 16.728 1.00 84.31 92 ARG A C 1
ATOM 689 O O . ARG A 1 92 ? -19.836 5.249 17.499 1.00 84.31 92 ARG A O 1
ATOM 696 N N . GLN A 1 93 ? -19.237 4.543 15.456 1.00 84.75 93 GLN A N 1
ATOM 697 C CA . GLN A 1 93 ? -20.588 4.614 14.901 1.00 84.75 93 GLN A CA 1
ATOM 698 C C . GLN A 1 93 ? -21.527 3.582 15.540 1.00 84.75 93 GLN A C 1
ATOM 700 O O . GLN A 1 93 ? -22.693 3.875 15.775 1.00 84.75 93 GLN A O 1
ATOM 705 N N . ALA A 1 94 ? -21.035 2.382 15.845 1.00 81.56 94 ALA A N 1
ATOM 706 C CA . ALA A 1 94 ? -21.820 1.376 16.546 1.00 81.56 94 ALA A CA 1
ATOM 707 C C . ALA A 1 94 ? -22.112 1.805 17.993 1.00 81.56 94 ALA A C 1
ATOM 709 O O . ALA A 1 94 ? -23.249 1.684 18.444 1.00 81.56 94 ALA A O 1
ATOM 710 N N . LEU A 1 95 ? -21.113 2.353 18.695 1.00 82.44 95 LEU A N 1
ATOM 711 C CA . LEU A 1 95 ? -21.251 2.857 20.064 1.00 82.44 95 LEU A CA 1
ATOM 712 C C . LEU A 1 95 ? -22.289 3.977 20.161 1.00 82.44 95 LEU A C 1
ATOM 714 O O . LEU A 1 95 ? -23.174 3.900 21.013 1.00 82.44 95 LEU A O 1
ATOM 718 N N . SER A 1 96 ? -22.258 4.941 19.235 1.00 83.62 96 SER A N 1
ATOM 719 C CA . SER A 1 96 ? -23.207 6.061 19.236 1.00 83.62 96 SER A CA 1
ATOM 720 C C . SER A 1 96 ? -24.662 5.625 19.022 1.00 83.62 96 SER A C 1
ATOM 722 O O . SER A 1 96 ? -25.589 6.301 19.469 1.00 83.62 96 SER A O 1
ATOM 724 N N . VAL A 1 97 ? -24.882 4.479 18.369 1.00 87.69 97 VAL A N 1
ATOM 725 C CA . VAL A 1 97 ? -26.217 3.908 18.128 1.00 87.69 97 VAL A CA 1
ATOM 726 C C . VAL A 1 97 ? -26.645 2.947 19.244 1.00 87.69 97 VAL A C 1
ATOM 728 O O . VAL A 1 97 ? -27.839 2.821 19.519 1.00 87.69 97 VAL A O 1
ATOM 731 N N . ALA A 1 98 ? -25.698 2.282 19.909 1.00 81.94 98 ALA A N 1
ATOM 732 C CA . ALA A 1 98 ? -25.961 1.201 20.859 1.00 81.94 98 ALA A CA 1
ATOM 733 C C . ALA A 1 98 ? -26.571 1.650 22.201 1.00 81.94 98 ALA A C 1
ATOM 735 O O . ALA A 1 98 ? -27.007 0.792 22.967 1.00 81.94 98 ALA A O 1
ATOM 736 N N . LYS A 1 99 ? -26.640 2.963 22.484 1.00 82.56 99 LYS A N 1
ATOM 737 C CA . LYS A 1 99 ? -27.177 3.528 23.743 1.00 82.56 99 LYS A CA 1
ATOM 738 C C . LYS A 1 99 ? -26.589 2.856 24.997 1.00 82.56 99 LYS A C 1
ATOM 740 O O . LYS A 1 99 ? -27.308 2.570 25.953 1.00 82.56 99 LYS A O 1
ATOM 745 N N . VAL A 1 100 ? -25.292 2.559 24.959 1.00 83.06 100 VAL A N 1
ATOM 746 C CA . VAL A 1 100 ? -24.541 1.995 26.090 1.00 83.06 100 VAL A CA 1
ATOM 747 C C . VAL A 1 100 ? -24.377 3.029 27.205 1.00 83.06 100 VAL A C 1
ATOM 749 O O . VAL A 1 100 ? -24.497 4.231 26.981 1.00 83.06 100 VAL A O 1
ATOM 752 N N . GLU A 1 101 ? -24.104 2.564 28.425 1.00 84.88 101 GLU A N 1
ATOM 753 C CA . GLU A 1 101 ? -23.768 3.454 29.538 1.00 84.88 101 GLU A CA 1
ATOM 754 C C . GLU A 1 101 ? -22.508 4.278 29.223 1.00 84.88 101 GLU A C 1
ATOM 756 O O . GLU A 1 101 ? -21.508 3.735 28.747 1.00 84.88 101 GLU A O 1
ATOM 761 N N . SER A 1 102 ? -22.529 5.574 29.560 1.00 84.56 102 SER A N 1
ATOM 762 C CA . SER A 1 102 ? -21.458 6.539 29.242 1.00 84.56 102 SER A CA 1
ATOM 763 C C . SER A 1 102 ? -20.063 6.067 29.671 1.00 84.56 102 SER A C 1
ATOM 765 O O . SER A 1 102 ? -19.098 6.227 28.933 1.00 84.56 102 SER A O 1
ATOM 767 N N . ALA A 1 103 ? -19.946 5.426 30.838 1.00 82.50 103 ALA A N 1
ATOM 768 C CA . ALA A 1 103 ? -18.665 4.923 31.341 1.00 82.50 103 ALA A CA 1
ATOM 769 C C . ALA A 1 103 ? -18.101 3.758 30.499 1.00 82.50 103 ALA A C 1
ATOM 771 O O . ALA A 1 103 ? -16.886 3.584 30.394 1.00 82.50 103 ALA A O 1
ATOM 772 N N . VAL A 1 104 ? -18.976 2.948 29.895 1.00 81.00 104 VAL A N 1
ATOM 773 C CA . VAL A 1 104 ? -18.586 1.852 28.996 1.00 81.00 104 VAL A CA 1
ATOM 774 C C . VAL A 1 104 ? -18.179 2.410 27.635 1.00 81.00 104 VAL A C 1
ATOM 776 O O . VAL A 1 104 ? -17.170 1.976 27.079 1.00 81.00 104 VAL A O 1
ATOM 779 N N . GLU A 1 105 ? -18.920 3.394 27.126 1.00 81.94 105 GLU A N 1
ATOM 780 C CA . GLU A 1 105 ? -18.592 4.101 25.885 1.00 81.94 105 GLU A CA 1
ATOM 781 C C . GLU A 1 105 ? -17.224 4.795 25.972 1.00 81.94 105 GLU A C 1
ATOM 783 O O . GLU A 1 105 ? -16.370 4.565 25.115 1.00 81.94 105 GLU A O 1
ATOM 788 N N . GLU A 1 106 ? -16.967 5.553 27.042 1.00 86.75 106 GLU A N 1
ATOM 789 C CA . GLU A 1 106 ? -15.681 6.225 27.273 1.00 86.75 106 GLU A CA 1
ATOM 790 C C . GLU A 1 106 ? -14.513 5.237 27.327 1.00 86.75 106 GLU A C 1
ATOM 792 O O . GLU A 1 106 ? -13.474 5.461 26.700 1.00 86.75 106 GLU A O 1
ATOM 797 N N . LYS A 1 107 ? -14.690 4.111 28.030 1.00 84.62 107 LYS A N 1
ATOM 798 C CA . LYS A 1 107 ? -13.665 3.068 28.137 1.00 84.62 107 LYS A CA 1
ATOM 799 C C . LYS A 1 107 ? -13.351 2.434 26.781 1.00 84.62 107 LYS A C 1
ATOM 801 O O . LYS A 1 107 ? -12.181 2.213 26.469 1.00 84.62 107 LYS A O 1
ATOM 806 N N . LEU A 1 108 ? -14.371 2.130 25.979 1.00 81.00 108 LEU A N 1
ATOM 807 C CA . LEU A 1 108 ? -14.188 1.536 24.652 1.00 81.00 108 LEU A CA 1
ATOM 808 C C . LEU A 1 108 ? -13.548 2.533 23.678 1.00 81.00 108 LEU A C 1
ATOM 810 O O . LEU A 1 108 ? -12.631 2.168 22.945 1.00 81.00 108 LEU A O 1
ATOM 814 N N . ASP A 1 109 ? -13.957 3.802 23.708 1.00 85.38 109 ASP A N 1
ATOM 815 C CA . ASP A 1 109 ? -13.350 4.845 22.876 1.00 85.38 109 ASP A CA 1
ATOM 816 C C . ASP A 1 109 ? -11.892 5.130 23.282 1.00 85.38 109 ASP A C 1
ATOM 818 O O . ASP A 1 109 ? -11.038 5.365 22.423 1.00 85.38 109 ASP A O 1
ATOM 822 N N . GLN A 1 110 ? -11.563 5.032 24.575 1.00 89.62 110 GLN A N 1
ATOM 823 C CA . GLN A 1 110 ? -10.181 5.091 25.049 1.00 89.62 110 GLN A CA 1
ATOM 824 C C . GLN A 1 110 ? -9.336 3.928 24.508 1.00 89.62 110 GLN A C 1
ATOM 826 O O . GLN A 1 110 ? -8.267 4.174 23.954 1.00 89.62 110 GLN A O 1
ATOM 831 N N . GLN A 1 111 ? -9.827 2.687 24.573 1.00 83.19 111 GLN A N 1
ATOM 832 C CA . GLN A 1 111 ? -9.119 1.527 24.013 1.00 83.19 111 GLN A CA 1
ATOM 833 C C . GLN A 1 111 ? -8.885 1.664 22.502 1.00 83.19 111 GLN A C 1
ATOM 835 O O . GLN A 1 111 ? -7.803 1.358 22.003 1.00 83.19 111 GLN A O 1
ATOM 840 N N . ILE A 1 112 ? -9.881 2.169 21.766 1.00 82.69 112 ILE A N 1
ATOM 841 C CA . ILE A 1 112 ? -9.744 2.452 20.332 1.00 82.69 112 ILE A CA 1
ATOM 842 C C . ILE A 1 112 ? -8.644 3.498 20.095 1.00 82.69 112 ILE A C 1
ATOM 844 O O . ILE A 1 112 ? -7.810 3.318 19.203 1.00 82.69 112 ILE A O 1
ATOM 848 N N . ARG A 1 113 ? -8.614 4.581 20.885 1.00 88.56 113 ARG A N 1
ATOM 849 C CA . ARG A 1 113 ? -7.578 5.621 20.785 1.00 88.56 113 ARG A CA 1
ATOM 850 C C . ARG A 1 113 ? -6.176 5.076 21.054 1.00 88.56 113 ARG A C 1
ATOM 852 O O . ARG A 1 113 ? -5.278 5.371 20.271 1.00 88.56 113 ARG A O 1
ATOM 859 N N . GLU A 1 114 ? -6.006 4.262 22.092 1.00 87.88 114 GLU A N 1
ATOM 860 C CA . GLU A 1 114 ? -4.715 3.667 22.465 1.00 87.88 114 GLU A CA 1
ATOM 861 C C . GLU A 1 114 ? -4.135 2.818 21.322 1.00 87.88 114 GLU A C 1
ATOM 863 O O . GLU A 1 114 ? -2.983 3.006 20.928 1.00 87.88 114 GLU A O 1
ATOM 868 N N . VAL A 1 115 ? -4.955 1.961 20.702 1.00 80.94 115 VAL A N 1
ATOM 869 C CA . VAL A 1 115 ? -4.534 1.146 19.546 1.00 80.94 115 VAL A CA 1
ATOM 870 C C . VAL A 1 115 ? -4.183 2.023 18.336 1.00 80.94 115 VAL A C 1
ATOM 872 O O . VAL A 1 115 ? -3.173 1.792 17.663 1.00 80.94 115 VAL A O 1
ATOM 875 N N . GLN A 1 116 ? -4.983 3.060 18.058 1.00 84.00 116 GLN A N 1
ATOM 876 C CA . GLN A 1 116 ? -4.704 4.009 16.973 1.00 84.00 116 GLN A CA 1
ATOM 877 C C . GLN A 1 116 ? -3.403 4.795 17.196 1.00 84.00 116 GLN A C 1
ATOM 879 O O . GLN A 1 116 ? -2.710 5.125 16.231 1.00 84.00 116 GLN A O 1
ATOM 884 N N . GLU A 1 117 ? -3.077 5.154 18.437 1.00 87.56 117 GLU A N 1
ATOM 885 C CA . GLU A 1 117 ? -1.827 5.840 18.784 1.00 87.56 117 GLU A CA 1
ATOM 886 C C . GLU A 1 117 ? -0.618 4.914 18.687 1.00 87.56 117 GLU A C 1
ATOM 888 O O . GLU A 1 117 ? 0.399 5.307 18.114 1.00 87.56 117 GLU A O 1
ATOM 893 N N . GLU A 1 118 ? -0.728 3.673 19.164 1.00 82.62 118 GLU A N 1
ATOM 894 C CA . GLU A 1 118 ? 0.348 2.688 19.051 1.00 82.62 118 GLU A CA 1
ATOM 895 C C . GLU A 1 118 ? 0.757 2.483 17.586 1.00 82.62 118 GLU A C 1
ATOM 897 O O . GLU A 1 118 ? 1.941 2.573 17.241 1.00 82.62 118 GLU A O 1
ATOM 902 N N . ILE A 1 119 ? -0.221 2.275 16.701 1.00 79.56 119 ILE A N 1
ATOM 903 C CA . ILE A 1 119 ? 0.045 2.079 15.274 1.00 79.56 119 ILE A CA 1
ATOM 904 C C . ILE A 1 119 ? 0.589 3.357 14.636 1.00 79.56 119 ILE A C 1
ATOM 906 O O . ILE A 1 119 ? 1.597 3.287 13.931 1.00 79.56 119 ILE A O 1
ATOM 910 N N . ARG A 1 120 ? 0.0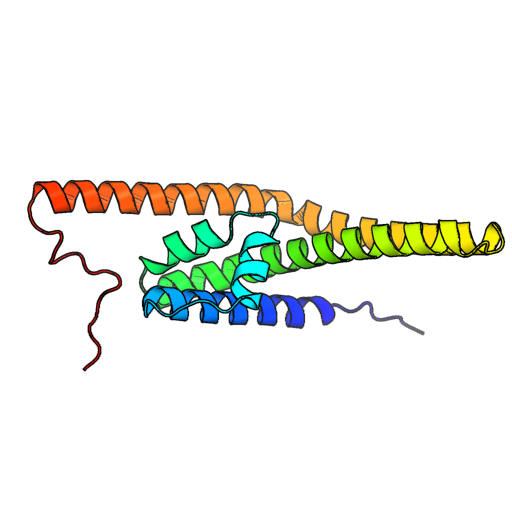16 4.534 14.928 1.00 82.56 120 ARG A N 1
ATOM 911 C CA . ARG A 1 120 ? 0.549 5.812 14.418 1.00 82.56 120 ARG A CA 1
ATOM 912 C C . ARG A 1 120 ? 1.992 6.054 14.846 1.00 82.56 120 ARG A C 1
ATOM 914 O O . ARG A 1 120 ? 2.777 6.525 14.033 1.00 82.56 120 ARG A O 1
ATOM 921 N N . ASN A 1 121 ? 2.381 5.678 16.061 1.00 84.12 121 ASN A N 1
ATOM 922 C CA . ASN A 1 121 ? 3.766 5.793 16.522 1.00 84.12 121 ASN A CA 1
ATOM 923 C C . ASN A 1 121 ? 4.713 4.829 15.785 1.00 84.12 121 ASN A C 1
ATOM 925 O O . ASN A 1 121 ? 5.880 5.149 15.542 1.00 84.12 121 ASN A O 1
ATOM 929 N N . ARG A 1 122 ? 4.238 3.638 15.395 1.00 78.31 122 ARG A N 1
ATOM 930 C CA . ARG A 1 122 ? 5.002 2.712 14.537 1.00 78.31 122 ARG A CA 1
ATOM 931 C C . ARG A 1 122 ? 5.139 3.252 13.109 1.00 78.31 122 ARG A C 1
ATOM 933 O O . ARG A 1 122 ? 6.237 3.193 12.559 1.00 78.31 122 ARG A O 1
ATOM 940 N N . VAL A 1 123 ? 4.084 3.848 12.553 1.00 79.88 123 VAL A N 1
ATOM 941 C CA . VAL A 1 123 ? 4.120 4.483 11.223 1.00 79.88 123 VAL A CA 1
ATOM 942 C C . VAL A 1 123 ? 4.958 5.763 11.218 1.00 79.88 123 VAL A C 1
ATOM 944 O O . VAL A 1 123 ? 5.739 5.983 10.301 1.00 79.88 123 VAL A O 1
ATOM 947 N N . GLY A 1 124 ? 4.886 6.591 12.261 1.00 76.69 124 GLY A N 1
ATOM 948 C CA . GLY A 1 124 ? 5.696 7.806 12.398 1.00 76.69 124 GLY A CA 1
ATOM 949 C C . GLY A 1 124 ? 7.196 7.523 12.288 1.00 76.69 124 GLY A C 1
ATOM 950 O O . GLY A 1 124 ? 7.918 8.234 11.596 1.00 76.69 124 GLY A O 1
ATOM 951 N N . ARG A 1 125 ? 7.653 6.406 12.867 1.00 71.00 125 ARG A N 1
ATOM 952 C CA . ARG A 1 125 ? 9.045 5.937 12.748 1.00 71.00 125 ARG A CA 1
ATOM 953 C C . ARG A 1 125 ? 9.444 5.499 11.333 1.00 71.00 125 ARG A C 1
ATOM 955 O O . ARG A 1 125 ? 10.632 5.379 11.061 1.00 71.00 125 ARG A O 1
ATOM 962 N N . THR A 1 126 ? 8.482 5.280 10.439 1.00 71.31 126 THR A N 1
ATOM 963 C CA . THR A 1 126 ? 8.683 4.834 9.050 1.00 71.31 126 THR A CA 1
ATOM 964 C C . THR A 1 126 ? 8.249 5.878 8.007 1.00 71.31 126 THR A C 1
ATOM 966 O O . THR A 1 126 ? 8.375 5.629 6.812 1.00 71.31 126 THR A O 1
ATOM 969 N N . GLN A 1 127 ? 7.826 7.086 8.409 1.00 68.19 127 GLN A N 1
ATOM 970 C CA . GLN A 1 127 ? 7.392 8.152 7.483 1.00 68.19 127 GLN A CA 1
ATOM 971 C C . GLN A 1 127 ? 8.483 8.611 6.508 1.00 68.19 127 GLN A C 1
ATOM 973 O O . GLN A 1 127 ? 8.182 8.909 5.355 1.00 68.19 127 GLN A O 1
ATOM 978 N N . PHE A 1 128 ? 9.751 8.627 6.931 1.00 69.06 128 PHE A N 1
ATOM 979 C CA . PHE A 1 128 ? 10.868 8.908 6.023 1.00 69.06 128 PHE A CA 1
ATOM 980 C C . PHE A 1 128 ? 10.913 7.901 4.863 1.00 69.06 128 PHE A C 1
ATOM 982 O O . PHE A 1 128 ? 11.071 8.288 3.709 1.00 69.06 128 PHE A O 1
ATOM 989 N N . VAL A 1 129 ? 10.663 6.622 5.163 1.00 74.44 129 VAL A N 1
ATOM 990 C CA . VAL A 1 129 ? 10.639 5.539 4.173 1.00 74.44 129 VAL A CA 1
ATOM 991 C C . VAL A 1 129 ? 9.528 5.763 3.144 1.00 74.44 129 VAL A C 1
ATOM 993 O O . VAL A 1 129 ? 9.712 5.458 1.974 1.00 74.44 129 VAL A O 1
ATOM 996 N N . MET A 1 130 ? 8.403 6.367 3.536 1.00 73.25 130 MET A N 1
ATOM 997 C CA . MET A 1 130 ? 7.292 6.660 2.621 1.00 73.25 130 MET A CA 1
ATOM 998 C C . MET A 1 130 ? 7.642 7.693 1.557 1.00 73.25 130 MET A C 1
ATOM 1000 O O . MET A 1 130 ? 7.356 7.484 0.376 1.00 73.25 130 MET A O 1
ATOM 1004 N N . GLY A 1 131 ? 8.271 8.795 1.970 1.00 78.69 131 GLY A N 1
ATOM 1005 C CA . GLY A 1 131 ? 8.765 9.802 1.033 1.00 78.69 131 GLY A CA 1
ATOM 1006 C C . GLY A 1 131 ? 9.776 9.194 0.061 1.00 78.69 131 GLY A C 1
ATOM 1007 O O . GLY A 1 131 ? 9.698 9.437 -1.141 1.00 78.69 131 GLY A O 1
ATOM 1008 N N . SER A 1 132 ? 10.664 8.332 0.565 1.00 82.88 132 SER A N 1
ATOM 1009 C CA . SER A 1 132 ? 11.630 7.604 -0.261 1.00 82.88 132 SER A CA 1
ATOM 1010 C C . SER A 1 132 ? 10.963 6.668 -1.270 1.00 82.88 132 SER A C 1
ATOM 1012 O O . SER A 1 132 ? 11.307 6.736 -2.444 1.00 82.88 132 SER A O 1
ATOM 1014 N N . ILE A 1 133 ? 9.965 5.870 -0.868 1.00 84.12 133 ILE A N 1
ATOM 1015 C CA . ILE A 1 133 ? 9.249 4.955 -1.778 1.00 84.12 133 ILE A CA 1
ATOM 1016 C C . ILE A 1 133 ? 8.604 5.726 -2.937 1.00 84.12 133 ILE A C 1
ATOM 1018 O O . ILE A 1 133 ? 8.728 5.324 -4.091 1.00 84.12 133 ILE A O 1
ATOM 1022 N N . GLN A 1 134 ? 7.934 6.851 -2.662 1.00 84.19 134 GLN A N 1
ATOM 1023 C CA . GLN A 1 134 ? 7.310 7.653 -3.721 1.00 84.19 134 GLN A CA 1
ATOM 1024 C C . GLN A 1 134 ? 8.345 8.221 -4.699 1.00 84.19 134 GLN A C 1
ATOM 1026 O O . GLN A 1 134 ? 8.158 8.122 -5.912 1.00 84.19 134 GLN A O 1
ATOM 1031 N N . VAL A 1 135 ? 9.448 8.770 -4.183 1.00 87.00 135 VAL A N 1
ATOM 1032 C CA . VAL A 1 135 ? 10.544 9.300 -5.007 1.00 87.00 135 VAL A CA 1
ATOM 1033 C C . VAL A 1 135 ? 11.187 8.195 -5.847 1.00 87.00 135 VAL A C 1
ATOM 1035 O O . VAL A 1 135 ? 11.471 8.409 -7.025 1.00 87.00 135 VAL A O 1
ATOM 1038 N N . GLU A 1 136 ? 11.385 7.005 -5.278 1.00 87.25 136 GLU A N 1
ATOM 1039 C CA . GLU A 1 136 ? 11.925 5.844 -5.989 1.00 87.25 136 GLU A CA 1
ATOM 1040 C C . GLU A 1 136 ? 10.989 5.392 -7.117 1.00 87.25 136 GLU A C 1
ATOM 1042 O O . GLU A 1 136 ? 11.452 5.197 -8.240 1.00 87.25 136 GLU A O 1
ATOM 1047 N N . ILE A 1 137 ? 9.674 5.316 -6.879 1.00 86.62 137 ILE A N 1
ATOM 1048 C CA . ILE A 1 137 ? 8.684 5.009 -7.927 1.00 86.62 137 ILE A CA 1
ATOM 1049 C C . ILE A 1 137 ? 8.770 6.033 -9.066 1.00 86.62 137 ILE A C 1
ATOM 1051 O O . ILE A 1 137 ? 8.850 5.662 -10.237 1.00 86.62 137 ILE A O 1
ATOM 1055 N N . GLU A 1 138 ? 8.798 7.328 -8.747 1.00 88.12 138 GLU A N 1
ATOM 1056 C CA . GLU A 1 138 ? 8.907 8.386 -9.757 1.00 88.12 138 GLU A CA 1
ATOM 1057 C C . GLU A 1 138 ? 10.224 8.330 -10.536 1.00 88.12 138 GLU A C 1
ATOM 1059 O O . GLU A 1 138 ? 10.252 8.620 -11.739 1.00 88.12 138 GLU A O 1
ATOM 1064 N N . MET A 1 139 ? 11.319 7.974 -9.862 1.00 87.38 139 MET A N 1
ATOM 1065 C CA . MET A 1 139 ? 12.621 7.780 -10.485 1.00 87.38 139 MET A CA 1
ATOM 1066 C C . MET A 1 139 ? 12.581 6.604 -11.462 1.00 87.38 139 MET A C 1
ATOM 1068 O O . MET A 1 139 ? 12.996 6.777 -12.609 1.00 87.38 139 MET A O 1
ATOM 1072 N N . LEU A 1 140 ? 12.038 5.455 -11.048 1.00 86.56 140 LEU A N 1
ATOM 1073 C CA . LEU A 1 140 ? 11.896 4.267 -11.892 1.00 86.56 140 LEU A CA 1
ATOM 1074 C C . LEU A 1 140 ? 11.063 4.576 -13.143 1.00 86.56 140 LEU A C 1
ATOM 1076 O O . LEU A 1 140 ? 11.534 4.365 -14.259 1.00 86.56 140 LEU A O 1
ATOM 1080 N N . GLU A 1 141 ? 9.891 5.196 -12.989 1.00 86.06 141 GLU A N 1
ATOM 1081 C CA . GLU A 1 141 ? 9.042 5.599 -14.121 1.00 86.06 141 GLU A CA 1
ATOM 1082 C C . GLU A 1 141 ? 9.722 6.636 -15.038 1.00 86.06 141 GLU A C 1
ATOM 1084 O O . GLU A 1 141 ? 9.469 6.714 -16.245 1.00 86.06 141 GLU A O 1
ATOM 1089 N N . ARG A 1 142 ? 10.546 7.534 -14.482 1.00 87.12 142 ARG A N 1
ATOM 1090 C CA . ARG A 1 142 ? 11.288 8.529 -15.274 1.00 87.12 142 ARG A CA 1
ATOM 1091 C C . ARG A 1 142 ? 12.378 7.859 -16.101 1.00 87.12 142 ARG A C 1
ATOM 1093 O O . ARG A 1 142 ? 12.527 8.196 -17.277 1.00 87.12 142 ARG A O 1
ATOM 1100 N N . VAL A 1 143 ? 13.114 6.942 -15.484 1.00 84.56 143 VAL A N 1
ATOM 1101 C CA . VAL A 1 143 ? 14.177 6.157 -16.109 1.00 84.56 143 VAL A CA 1
ATOM 1102 C C . VAL A 1 143 ? 13.599 5.273 -17.214 1.00 84.56 143 VAL A C 1
ATOM 1104 O O . VAL A 1 143 ? 14.098 5.321 -18.337 1.00 84.56 143 VAL A O 1
ATOM 1107 N N . GLU A 1 144 ? 12.492 4.578 -16.953 1.00 81.44 144 GLU A N 1
ATOM 1108 C CA . GLU A 1 144 ? 11.761 3.785 -17.946 1.00 81.44 144 GLU A CA 1
ATOM 1109 C C . GLU A 1 144 ? 11.360 4.638 -19.158 1.00 81.44 144 GLU A C 1
ATOM 1111 O O . GLU A 1 144 ? 11.715 4.329 -20.296 1.00 81.44 144 GLU A O 1
ATOM 1116 N N . ARG A 1 145 ? 10.685 5.774 -18.932 1.00 83.81 145 ARG A N 1
ATOM 1117 C CA . ARG A 1 145 ? 10.267 6.670 -20.022 1.00 83.81 145 ARG A CA 1
ATOM 1118 C C . ARG A 1 145 ? 11.448 7.223 -20.812 1.00 83.81 145 ARG A C 1
ATOM 1120 O O . ARG A 1 145 ? 11.342 7.391 -22.025 1.00 83.81 145 ARG A O 1
ATOM 1127 N N . ALA A 1 146 ? 12.554 7.553 -20.147 1.00 82.00 146 ALA A N 1
ATOM 1128 C CA . ALA A 1 146 ? 13.757 8.031 -20.817 1.00 82.00 146 ALA A CA 1
ATOM 1129 C C . ALA A 1 146 ? 14.381 6.940 -21.692 1.00 82.00 146 ALA A C 1
ATOM 1131 O O . ALA A 1 146 ? 14.702 7.221 -22.846 1.00 82.00 146 ALA A O 1
ATOM 1132 N N . MET A 1 147 ? 14.486 5.712 -21.177 1.00 79.25 147 MET A N 1
ATOM 1133 C CA . MET A 1 147 ? 14.965 4.568 -21.947 1.00 79.25 147 MET A CA 1
ATOM 1134 C C . MET A 1 147 ? 14.061 4.310 -23.151 1.00 79.25 147 MET A C 1
ATOM 1136 O O . MET A 1 147 ? 14.553 4.341 -24.276 1.00 79.25 147 MET A O 1
ATOM 1140 N N . MET A 1 148 ? 12.747 4.173 -22.950 1.00 78.25 148 MET A N 1
ATOM 1141 C CA . MET A 1 148 ? 11.782 3.919 -24.028 1.00 78.25 148 MET A CA 1
ATOM 1142 C C . MET A 1 148 ? 11.837 4.978 -25.130 1.00 78.25 148 MET A C 1
ATOM 1144 O O . MET A 1 148 ? 11.884 4.630 -26.306 1.00 78.25 148 MET A O 1
ATOM 1148 N N . ARG A 1 149 ? 11.913 6.270 -24.778 1.00 81.69 149 ARG A N 1
ATOM 1149 C CA . ARG A 1 149 ? 12.092 7.345 -25.770 1.00 81.69 149 ARG A CA 1
ATOM 1150 C C . ARG A 1 149 ? 13.381 7.189 -26.570 1.00 81.69 149 ARG A C 1
ATOM 1152 O O . ARG A 1 149 ? 13.377 7.395 -27.779 1.00 81.69 149 ARG A O 1
ATOM 1159 N N . ASN A 1 150 ? 14.480 6.852 -25.901 1.00 79.06 150 ASN A N 1
ATOM 1160 C CA . ASN A 1 150 ? 15.776 6.734 -26.557 1.00 79.06 150 ASN A CA 1
ATOM 1161 C C . ASN A 1 150 ? 15.806 5.522 -27.499 1.00 79.06 150 ASN A C 1
ATOM 1163 O O . ASN A 1 150 ? 16.282 5.612 -28.622 1.00 79.06 150 ASN A O 1
ATOM 1167 N N . LEU A 1 151 ? 15.220 4.405 -27.082 1.00 78.38 151 LEU A N 1
ATOM 1168 C CA . LEU A 1 151 ? 15.104 3.197 -27.899 1.00 78.38 151 LEU A CA 1
ATOM 1169 C C . LEU A 1 151 ? 14.181 3.400 -29.096 1.00 78.38 151 LEU A C 1
ATOM 1171 O O . LEU A 1 151 ? 14.521 2.967 -30.195 1.00 78.38 151 LEU A O 1
ATOM 1175 N N . SER A 1 152 ? 13.067 4.107 -28.894 1.00 78.50 152 SER A N 1
ATOM 1176 C CA . SER A 1 152 ? 12.157 4.547 -29.955 1.00 78.50 152 SER A CA 1
ATOM 1177 C C . SER A 1 152 ? 12.887 5.346 -31.025 1.00 78.50 152 SER A C 1
ATOM 1179 O O . SER A 1 152 ? 12.830 5.006 -32.206 1.00 78.50 152 SER A O 1
ATOM 1181 N N . ALA A 1 153 ? 13.691 6.327 -30.605 1.00 82.62 153 ALA A N 1
ATOM 1182 C CA . ALA A 1 153 ? 14.485 7.151 -31.511 1.00 82.62 153 ALA A CA 1
ATOM 1183 C C . ALA A 1 153 ? 15.499 6.352 -32.355 1.00 82.62 153 ALA A C 1
ATOM 1185 O O . ALA A 1 153 ? 15.918 6.831 -33.405 1.00 82.62 153 ALA A O 1
ATOM 1186 N N . HIS A 1 154 ? 15.873 5.143 -31.926 1.00 80.81 154 HIS A N 1
ATOM 1187 C CA . HIS A 1 154 ? 16.830 4.276 -32.619 1.00 80.81 154 HIS A CA 1
ATOM 1188 C C . HIS A 1 154 ? 16.180 3.025 -33.239 1.00 80.81 154 HIS A C 1
ATOM 1190 O O . HIS A 1 154 ? 16.892 2.143 -33.713 1.00 80.81 154 HIS A O 1
ATOM 1196 N N . GLY A 1 155 ? 14.845 2.910 -33.228 1.00 76.69 155 GLY A N 1
ATOM 1197 C CA . GLY A 1 155 ? 14.132 1.732 -33.743 1.00 76.69 155 GLY A CA 1
ATOM 1198 C C . GLY A 1 155 ? 14.381 0.441 -32.947 1.00 76.69 155 GLY A C 1
ATOM 1199 O O . GLY A 1 155 ? 14.129 -0.654 -33.444 1.00 76.69 155 GLY A O 1
ATOM 1200 N N . LEU A 1 156 ? 14.881 0.550 -31.712 1.00 73.19 156 LEU A N 1
ATOM 1201 C CA . LEU A 1 156 ? 15.271 -0.574 -30.851 1.00 73.19 156 LEU A CA 1
ATOM 1202 C C . LEU A 1 156 ? 14.171 -1.001 -29.869 1.00 73.19 156 LEU A C 1
ATOM 1204 O O . LEU A 1 156 ? 14.413 -1.814 -28.979 1.00 73.19 156 LEU A O 1
ATOM 1208 N N . GLU A 1 157 ? 12.950 -0.492 -30.022 1.00 67.38 157 GLU A N 1
ATOM 1209 C CA . GLU A 1 157 ? 11.804 -0.820 -29.158 1.00 67.38 157 GLU A CA 1
ATOM 1210 C C . GLU A 1 157 ? 11.531 -2.328 -29.104 1.00 67.38 157 GLU A C 1
ATOM 1212 O O . GLU A 1 157 ? 11.193 -2.871 -28.056 1.00 67.38 157 GLU A O 1
ATOM 1217 N N . ALA A 1 158 ? 11.720 -3.020 -30.232 1.00 61.88 158 ALA A N 1
ATOM 1218 C CA . ALA A 1 158 ? 11.548 -4.465 -30.318 1.00 61.88 158 ALA A CA 1
ATOM 1219 C C . ALA A 1 158 ? 12.644 -5.243 -29.567 1.00 61.88 158 ALA A C 1
ATOM 1221 O O . ALA A 1 158 ? 12.369 -6.344 -29.095 1.00 61.88 158 ALA A O 1
ATOM 1222 N N . ALA A 1 159 ? 13.851 -4.677 -29.445 1.00 59.59 159 ALA A N 1
ATOM 1223 C CA . ALA A 1 159 ? 14.986 -5.272 -28.735 1.00 59.59 159 ALA A CA 1
ATOM 1224 C C . ALA A 1 159 ? 14.939 -4.991 -27.224 1.00 59.59 159 ALA A C 1
ATOM 1226 O O . ALA A 1 159 ? 15.440 -5.779 -26.424 1.00 59.59 159 ALA A O 1
ATOM 1227 N N . TYR A 1 160 ? 14.305 -3.890 -26.819 1.00 57.72 160 TYR A N 1
ATOM 1228 C CA . TYR A 1 160 ? 14.096 -3.562 -25.416 1.00 57.72 160 TYR A CA 1
ATOM 1229 C C . TYR A 1 160 ? 12.819 -4.206 -24.885 1.00 57.72 160 TYR A C 1
ATOM 1231 O O . TYR A 1 160 ? 11.749 -3.611 -24.780 1.00 57.72 160 TYR A O 1
ATOM 1239 N N . GLN A 1 161 ? 12.955 -5.482 -24.558 1.00 56.62 161 GLN A N 1
ATOM 1240 C CA . GLN A 1 161 ? 11.904 -6.318 -24.001 1.00 56.62 161 GLN A CA 1
ATOM 1241 C C . GLN A 1 161 ? 12.291 -6.761 -22.588 1.00 56.62 161 GLN A C 1
ATOM 1243 O O . GLN A 1 161 ? 12.383 -7.948 -22.303 1.00 56.62 161 GLN A O 1
ATOM 1248 N N . PHE A 1 162 ? 12.504 -5.797 -21.684 1.00 50.06 162 PHE A N 1
ATOM 1249 C CA . PHE A 1 162 ? 12.862 -6.052 -20.277 1.00 50.06 162 PHE A CA 1
ATOM 1250 C C . PHE A 1 162 ? 11.833 -6.940 -19.533 1.00 50.06 162 PHE A C 1
ATOM 1252 O O . PHE A 1 162 ? 12.167 -7.567 -18.534 1.00 50.06 162 PHE A O 1
ATOM 1259 N N . SER A 1 163 ? 10.601 -7.044 -20.054 1.00 44.22 163 SER A N 1
ATOM 1260 C CA . SER A 1 163 ? 9.499 -7.854 -19.511 1.00 44.22 163 SER A CA 1
ATOM 1261 C C . SER A 1 163 ? 8.840 -8.810 -20.518 1.00 44.22 163 SER A C 1
ATOM 1263 O O . SER A 1 163 ? 7.774 -9.355 -20.241 1.00 44.22 163 SER A O 1
ATOM 1265 N N . ARG A 1 164 ? 9.425 -9.028 -21.703 1.00 48.66 164 ARG A N 1
ATOM 1266 C CA . ARG A 1 164 ? 8.822 -9.898 -22.727 1.00 48.66 164 ARG A CA 1
ATOM 1267 C C . ARG A 1 164 ? 9.801 -10.993 -23.143 1.00 48.66 164 ARG A C 1
ATOM 1269 O O . ARG A 1 164 ? 10.296 -11.005 -24.261 1.00 48.66 164 ARG A O 1
ATOM 1276 N N . GLN A 1 165 ? 10.061 -11.943 -22.253 1.00 34.81 165 GLN A N 1
ATOM 1277 C CA . GLN A 1 165 ? 10.329 -13.284 -22.762 1.00 34.81 165 GLN A CA 1
ATOM 1278 C C . GLN A 1 16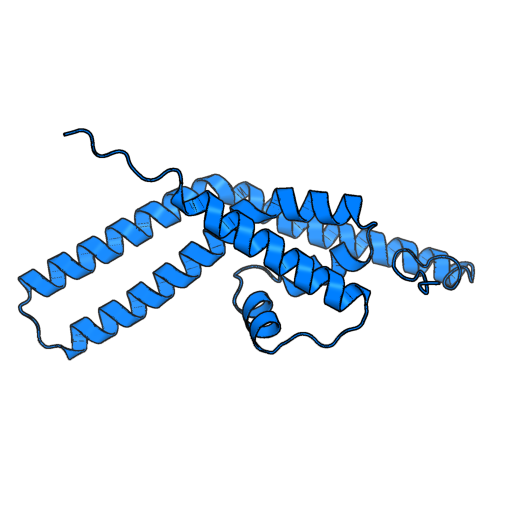5 ? 8.976 -13.889 -23.151 1.00 34.81 165 GLN A C 1
ATOM 1280 O O . GLN A 1 165 ? 8.113 -14.022 -22.281 1.00 34.81 165 GLN A O 1
ATOM 1285 N N . PRO A 1 166 ? 8.739 -14.257 -24.422 1.00 35.50 166 PRO A N 1
ATOM 1286 C CA . PRO A 1 166 ? 7.838 -15.369 -24.660 1.00 35.50 166 PRO A CA 1
ATOM 1287 C C . PRO A 1 166 ? 8.476 -16.579 -23.964 1.00 35.50 166 PRO A C 1
ATOM 1289 O O . PRO A 1 166 ? 9.655 -16.866 -24.180 1.00 35.50 166 PRO A O 1
ATOM 1292 N N . GLY A 1 167 ? 7.736 -17.224 -23.061 1.00 31.97 167 GLY A N 1
ATOM 1293 C CA . GLY A 1 167 ? 8.147 -18.524 -22.533 1.00 31.97 167 GLY A CA 1
ATOM 1294 C C . GLY A 1 167 ? 8.364 -19.528 -23.679 1.00 31.97 167 GLY A C 1
ATOM 1295 O O . GLY A 1 167 ? 7.839 -19.296 -24.774 1.00 31.97 167 GLY A O 1
ATOM 1296 N N . PRO A 1 168 ? 9.158 -20.591 -23.453 1.00 40.03 168 PRO A N 1
ATOM 1297 C CA . PRO A 1 168 ? 9.362 -21.653 -24.438 1.00 40.03 168 PRO A CA 1
ATOM 1298 C C . PRO A 1 168 ? 8.049 -22.306 -24.887 1.00 40.03 168 PRO A C 1
ATOM 1300 O O . PRO A 1 168 ? 7.104 -22.374 -24.065 1.00 40.03 168 PRO A O 1
#

pLDDT: mean 77.77, std 13.93, range [31.97, 90.5]

Secondary structure (DSSP, 8-state):
------TTHHHHHHHHHHHHHHHHHHHHHTTPPPPHHHHHHHHHSSS-HHHHHHHHHTS-HHHHHHHHHHHHHHHHHHHHHHHHHHHHHHHHHHHHHHT--HHHHHHHHHHHHHHHHHHHHHHHTTHHHHHHHHHHHHHHHHHHHHHHHHHHHTT-TTT--TT-PPP-

Radius of gyration: 20.94 Å; chains: 1; bounding box: 44×32×69 Å